Protein AF-A0A817Z0G1-F1 (afdb_monomer_lite)

pLDDT: mean 86.47, std 8.82, range [53.97, 96.19]

Structure (mmCIF, N/CA/C/O backbone):
data_AF-A0A817Z0G1-F1
#
_entry.id   AF-A0A817Z0G1-F1
#
loop_
_atom_site.group_PDB
_atom_site.id
_atom_site.type_symbol
_atom_site.label_atom_id
_atom_site.label_alt_id
_atom_site.label_comp_id
_atom_site.label_asym_id
_atom_site.label_entity_id
_atom_site.label_seq_id
_atom_site.pdbx_PDB_ins_code
_atom_site.Cartn_x
_atom_site.Cartn_y
_atom_site.Cartn_z
_atom_site.occupancy
_atom_site.B_iso_or_equiv
_atom_site.auth_seq_id
_atom_site.auth_comp_id
_atom_site.auth_asym_id
_atom_site.auth_atom_id
_atom_site.pdbx_PDB_model_num
ATOM 1 N N . MET A 1 1 ? -0.036 -8.501 37.624 1.00 61.56 1 MET A N 1
ATOM 2 C CA . MET A 1 1 ? -0.293 -9.064 36.280 1.00 61.56 1 MET A CA 1
ATOM 3 C C . MET A 1 1 ? -1.697 -8.743 35.763 1.00 61.56 1 MET A C 1
ATOM 5 O O . MET A 1 1 ? -1.807 -8.412 34.595 1.00 61.56 1 MET A O 1
ATOM 9 N N . GLU A 1 2 ? -2.744 -8.713 36.601 1.00 75.12 2 GLU A N 1
ATOM 10 C CA . GLU A 1 2 ? -4.128 -8.428 36.153 1.00 75.12 2 GLU A CA 1
ATOM 11 C C . GLU A 1 2 ? -4.329 -7.111 35.383 1.00 75.12 2 GLU A C 1
ATOM 13 O O . GLU A 1 2 ? -4.931 -7.114 34.314 1.00 75.12 2 GLU A O 1
ATOM 18 N N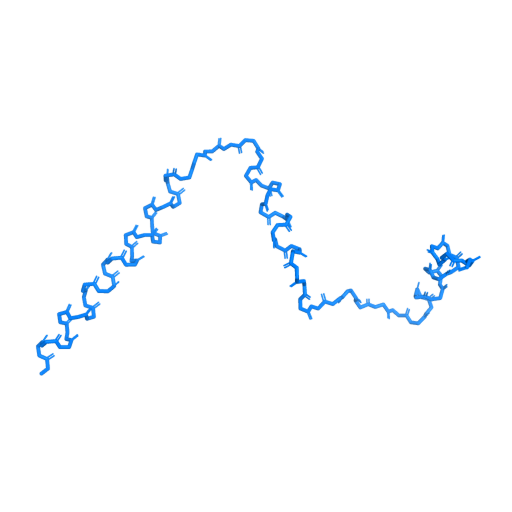 . LYS A 1 3 ? -3.786 -5.983 35.868 1.00 86.88 3 LYS A N 1
ATOM 19 C CA . LYS A 1 3 ? -3.931 -4.672 35.197 1.00 86.88 3 LYS A CA 1
ATOM 20 C C . LYS A 1 3 ? -3.346 -4.659 33.779 1.00 86.88 3 LYS A C 1
ATOM 22 O O . LYS A 1 3 ? -3.865 -3.980 32.902 1.00 86.88 3 LYS A O 1
ATOM 27 N N . PHE A 1 4 ? -2.277 -5.426 33.564 1.00 91.06 4 PHE A N 1
ATOM 28 C CA . PHE A 1 4 ? -1.632 -5.560 32.261 1.00 91.06 4 PHE A CA 1
ATOM 29 C C . PHE A 1 4 ? -2.490 -6.394 31.301 1.00 91.06 4 PHE A C 1
ATOM 31 O O . PHE A 1 4 ? -2.708 -5.983 30.165 1.00 91.06 4 PHE A O 1
ATOM 38 N N . SER A 1 5 ? -3.067 -7.503 31.775 1.00 92.75 5 SER A N 1
ATOM 39 C CA . SER A 1 5 ? -3.994 -8.323 30.986 1.00 92.75 5 SER A CA 1
ATOM 40 C C . SER A 1 5 ? -5.258 -7.558 30.588 1.00 92.75 5 SER A C 1
ATOM 42 O O . SER A 1 5 ? -5.681 -7.639 29.438 1.00 92.75 5 SE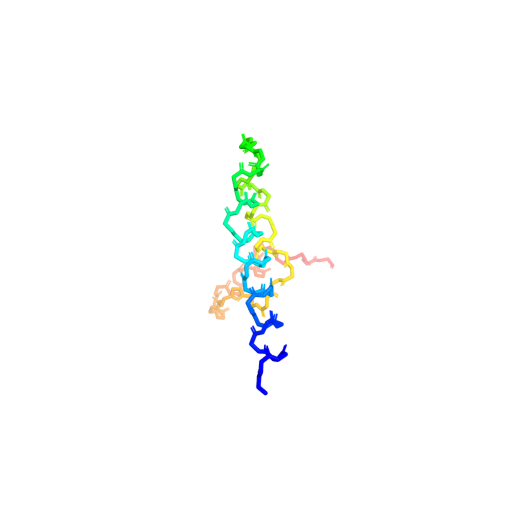R A O 1
ATOM 44 N N . ILE A 1 6 ? -5.834 -6.770 31.503 1.00 94.50 6 ILE A N 1
ATOM 45 C CA . ILE A 1 6 ? -7.008 -5.929 31.215 1.00 94.50 6 ILE A CA 1
ATOM 46 C C . ILE A 1 6 ? -6.681 -4.899 30.126 1.00 94.50 6 ILE A C 1
ATOM 48 O O . ILE A 1 6 ? -7.460 -4.727 29.190 1.00 94.50 6 ILE A O 1
ATOM 52 N N . ALA A 1 7 ? -5.512 -4.255 30.204 1.00 94.06 7 ALA A N 1
ATOM 53 C CA . ALA A 1 7 ? -5.072 -3.302 29.188 1.00 94.06 7 ALA A CA 1
ATOM 54 C C . ALA A 1 7 ? -4.912 -3.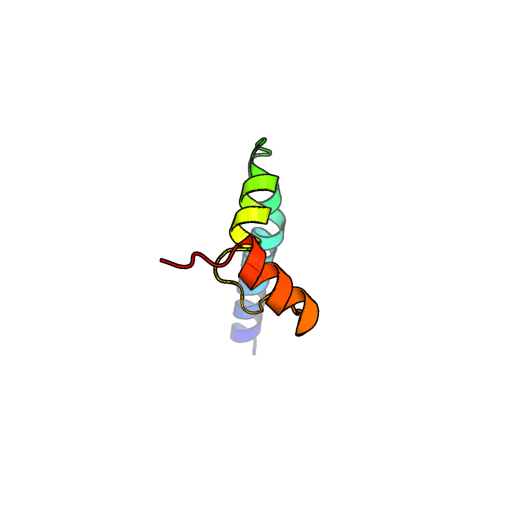958 27.806 1.00 94.06 7 ALA A C 1
ATOM 56 O O . ALA A 1 7 ? -5.374 -3.403 26.808 1.00 94.06 7 ALA A O 1
ATOM 57 N N . LEU A 1 8 ? -4.317 -5.154 27.748 1.00 95.06 8 LEU A N 1
ATOM 58 C CA . LEU A 1 8 ? -4.162 -5.905 26.501 1.00 95.06 8 LEU A CA 1
ATOM 59 C C . LEU A 1 8 ? -5.511 -6.309 25.903 1.00 95.06 8 LEU A C 1
ATOM 61 O O . LEU A 1 8 ? -5.725 -6.101 24.715 1.00 95.06 8 LEU A O 1
ATOM 65 N N . ILE A 1 9 ? -6.442 -6.815 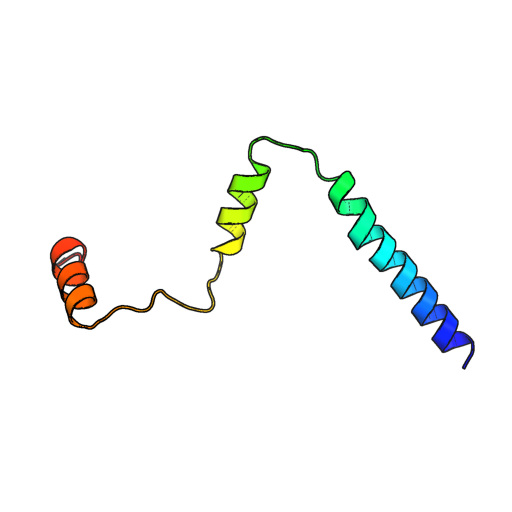26.716 1.00 96.12 9 ILE A N 1
ATOM 66 C CA . ILE A 1 9 ? -7.773 -7.225 26.246 1.00 96.12 9 ILE A CA 1
ATOM 67 C C . ILE A 1 9 ? -8.531 -6.032 25.657 1.00 96.12 9 ILE A C 1
ATOM 69 O O . ILE A 1 9 ? -9.068 -6.137 24.555 1.00 96.12 9 ILE A O 1
ATOM 73 N N . LEU A 1 10 ? -8.541 -4.885 26.342 1.00 96.00 10 LEU A N 1
ATOM 74 C CA . LEU A 1 10 ? -9.203 -3.679 25.838 1.00 96.00 10 LEU A CA 1
ATOM 75 C C . LEU A 1 10 ? -8.590 -3.208 24.517 1.00 96.00 10 LEU A C 1
ATOM 77 O O . LEU A 1 10 ? -9.321 -2.888 23.582 1.00 96.00 10 LEU A O 1
ATOM 81 N N . PHE A 1 11 ? -7.260 -3.218 24.417 1.00 95.25 11 PHE A N 1
ATOM 82 C CA . PHE A 1 11 ? -6.556 -2.830 23.199 1.00 95.25 11 PHE A CA 1
ATOM 83 C C . PHE A 1 11 ? -6.853 -3.787 22.036 1.00 95.25 11 PHE A C 1
ATOM 85 O O . PHE A 1 11 ? -7.161 -3.341 20.931 1.00 95.25 11 PHE A O 1
ATOM 92 N N . THR A 1 12 ? -6.826 -5.098 22.281 1.00 95.25 12 THR A N 1
ATOM 93 C CA . THR A 1 12 ? -7.110 -6.120 21.267 1.00 95.25 12 THR A CA 1
ATOM 94 C C . THR A 1 12 ? -8.562 -6.075 20.803 1.00 95.25 12 THR A C 1
ATOM 96 O O . THR A 1 12 ? -8.811 -6.159 19.603 1.00 95.25 12 THR A O 1
ATOM 99 N N . VAL A 1 13 ? -9.525 -5.903 21.711 1.00 96.19 13 VAL A N 1
ATOM 100 C CA . VAL A 1 13 ? -10.949 -5.812 21.350 1.00 96.19 13 VAL A CA 1
ATOM 101 C C . VAL A 1 13 ? -11.229 -4.527 20.575 1.00 96.19 13 VAL A C 1
ATOM 103 O O . VAL A 1 13 ? -11.900 -4.572 19.545 1.00 96.19 13 VAL A O 1
ATOM 106 N N . PHE A 1 14 ? -10.674 -3.396 21.014 1.00 94.81 14 PHE A N 1
ATOM 107 C CA . PHE A 1 14 ? -10.834 -2.112 20.334 1.00 94.81 14 PHE A CA 1
ATOM 108 C C . PHE A 1 14 ? -10.277 -2.147 18.904 1.00 94.81 14 PHE A C 1
ATOM 110 O O . PHE A 1 14 ? -10.996 -1.852 17.947 1.00 94.81 14 PHE A O 1
ATOM 117 N N . TRP A 1 15 ? -9.023 -2.572 18.732 1.00 94.62 15 TRP A N 1
ATOM 118 C CA . TRP A 1 15 ? -8.407 -2.645 17.405 1.00 94.62 15 TRP A CA 1
ATOM 119 C C . TRP A 1 15 ? -8.951 -3.787 16.552 1.00 94.62 15 TRP A C 1
ATOM 121 O O . TRP A 1 15 ? -9.044 -3.630 15.337 1.00 94.62 15 TRP A O 1
ATOM 131 N N . GLY A 1 16 ? -9.370 -4.899 17.158 1.00 95.44 16 GLY A N 1
ATOM 132 C CA . GLY A 1 16 ? -10.074 -5.977 16.466 1.00 95.44 16 GLY A CA 1
ATOM 133 C C . GLY A 1 16 ? -11.410 -5.503 15.894 1.00 95.44 16 GLY A C 1
ATOM 134 O O . GLY A 1 16 ? -11.709 -5.764 14.729 1.00 95.44 16 GLY A O 1
ATOM 135 N N . PHE A 1 17 ? -12.176 -4.724 16.663 1.00 94.00 17 PHE A N 1
ATOM 136 C CA . PHE A 1 17 ? -13.422 -4.124 16.191 1.00 94.00 17 PHE A CA 1
ATOM 137 C C . PHE A 1 17 ? -13.188 -3.098 15.077 1.00 94.00 17 PHE A C 1
ATOM 139 O O . PHE A 1 17 ? -13.907 -3.113 14.084 1.00 94.00 17 PHE A O 1
ATOM 146 N N . ILE A 1 18 ? -12.164 -2.246 15.184 1.00 93.88 18 ILE A N 1
ATOM 147 C CA . ILE A 1 18 ? -11.815 -1.306 14.107 1.00 93.88 18 ILE A CA 1
ATOM 148 C C . ILE A 1 18 ? -11.366 -2.068 12.852 1.00 93.88 18 ILE A C 1
ATOM 150 O O . ILE A 1 18 ? -11.869 -1.810 11.762 1.00 93.88 18 ILE A O 1
ATOM 154 N N . GLY A 1 19 ? -10.457 -3.034 12.987 1.00 89.56 19 GLY A N 1
ATOM 155 C CA . GLY A 1 19 ? -9.898 -3.782 11.860 1.00 89.56 19 GLY A CA 1
ATOM 156 C C . GLY A 1 19 ? -10.923 -4.641 11.120 1.00 89.56 19 GLY A C 1
ATOM 157 O O . GLY A 1 19 ? -10.818 -4.790 9.905 1.00 89.56 19 GLY A O 1
ATOM 158 N N . ILE A 1 20 ? -11.926 -5.171 11.828 1.00 90.94 20 ILE A N 1
ATOM 159 C CA . ILE A 1 20 ? -12.988 -5.992 11.233 1.00 90.94 20 ILE A CA 1
ATOM 160 C C . ILE A 1 20 ? -14.194 -5.136 10.842 1.00 90.94 20 ILE A C 1
ATOM 162 O O . ILE A 1 20 ? -14.691 -5.279 9.734 1.00 90.94 20 ILE A O 1
ATOM 166 N N . GLY A 1 21 ? -14.660 -4.232 11.703 1.00 89.88 21 GLY A N 1
ATOM 167 C CA . GLY A 1 21 ? -15.886 -3.450 11.510 1.00 89.88 21 GLY A CA 1
ATOM 168 C C . GLY A 1 21 ? -15.756 -2.315 10.493 1.00 89.88 21 GLY A C 1
ATOM 169 O O . GLY A 1 21 ? -16.646 -2.127 9.662 1.00 89.88 21 GLY A O 1
ATOM 170 N N . LEU A 1 22 ? -14.638 -1.582 10.499 1.00 85.62 22 LEU A N 1
ATOM 171 C CA . LEU A 1 22 ? -14.441 -0.426 9.616 1.00 85.62 22 LEU A CA 1
ATOM 172 C C . LEU A 1 22 ? -14.474 -0.791 8.113 1.00 85.62 22 LEU A C 1
ATOM 174 O O . LEU A 1 22 ? -15.105 -0.060 7.349 1.00 85.62 22 LEU A O 1
ATOM 178 N N . PRO A 1 23 ? -13.910 -1.931 7.657 1.00 82.62 2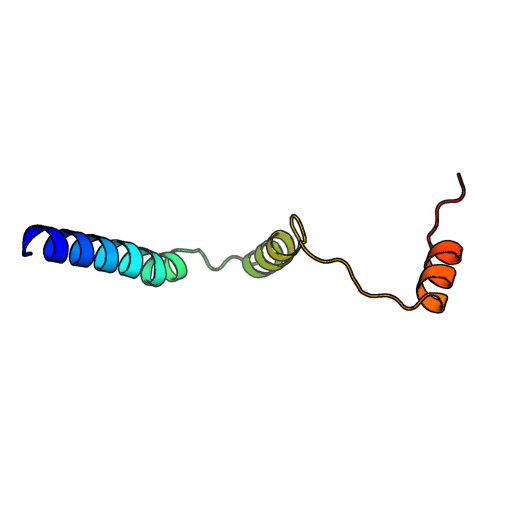3 PRO A N 1
ATOM 179 C CA . PRO A 1 23 ? -14.068 -2.414 6.282 1.00 82.62 23 PRO A CA 1
ATOM 180 C C . PRO A 1 23 ? -15.514 -2.574 5.797 1.00 82.62 23 PRO A C 1
ATOM 182 O O . PRO A 1 23 ? -15.759 -2.422 4.599 1.00 82.62 23 PRO A O 1
ATOM 185 N N . PHE A 1 24 ? -16.461 -2.861 6.695 1.00 83.38 24 PHE A N 1
ATOM 186 C CA . PHE A 1 24 ? -17.884 -2.988 6.357 1.00 83.38 24 PHE A CA 1
ATOM 187 C C . PHE A 1 24 ? -18.623 -1.647 6.363 1.00 83.38 24 PHE A C 1
ATOM 189 O O . PHE A 1 24 ? -19.646 -1.518 5.693 1.00 83.38 24 PHE A O 1
ATOM 196 N N . LEU A 1 25 ? -18.094 -0.649 7.077 1.00 81.81 25 LEU A N 1
ATOM 197 C CA . LEU A 1 25 ? -18.629 0.713 7.124 1.00 81.81 25 LEU A CA 1
ATOM 198 C C . LEU A 1 25 ? -18.108 1.597 5.985 1.00 81.81 25 LEU A C 1
ATOM 200 O O . LEU A 1 25 ? -18.681 2.653 5.725 1.00 81.81 25 LEU A O 1
ATOM 204 N N . ILE A 1 26 ? -17.047 1.178 5.284 1.00 78.81 26 ILE A N 1
ATOM 205 C CA . ILE A 1 26 ? -16.571 1.884 4.093 1.00 78.81 26 ILE A CA 1
ATOM 206 C C . ILE A 1 26 ? -17.611 1.712 2.975 1.00 78.81 26 ILE A C 1
ATOM 208 O O . ILE A 1 26 ? -17.815 0.591 2.493 1.00 78.81 26 ILE A O 1
ATOM 212 N N . PRO A 1 27 ? -18.250 2.804 2.514 1.00 78.38 27 PRO A N 1
ATOM 213 C CA . PRO A 1 27 ? -19.238 2.725 1.453 1.00 78.38 27 PRO A CA 1
ATOM 214 C C . PRO A 1 27 ? -18.607 2.132 0.190 1.00 78.38 27 PRO A C 1
ATOM 216 O O . PRO A 1 27 ? -17.509 2.507 -0.237 1.00 78.38 27 PRO A O 1
ATOM 219 N N . LYS A 1 28 ? -19.314 1.177 -0.423 1.00 69.06 28 LYS A N 1
ATOM 220 C CA . LYS A 1 28 ? -18.913 0.548 -1.687 1.00 69.06 28 LYS A CA 1
ATOM 221 C C . LYS A 1 28 ? -19.123 1.546 -2.832 1.00 69.06 28 LYS A C 1
ATOM 223 O O . LYS A 1 28 ? -20.124 1.490 -3.534 1.00 69.06 28 LYS A O 1
ATOM 228 N N . GLY A 1 29 ? -18.191 2.486 -2.981 1.00 75.31 29 GLY A N 1
ATOM 229 C CA . GLY A 1 29 ? -18.205 3.501 -4.034 1.00 75.31 29 GLY A CA 1
ATOM 230 C C . GLY A 1 29 ? -17.478 3.055 -5.317 1.00 75.31 29 GLY A C 1
ATOM 231 O O . GLY A 1 29 ? -16.515 2.283 -5.228 1.00 75.31 29 GLY A O 1
ATOM 232 N N . PRO A 1 30 ? -17.854 3.577 -6.503 1.00 78.19 30 PRO A N 1
ATOM 233 C CA . PRO A 1 30 ? -17.207 3.265 -7.788 1.00 78.19 30 PRO A CA 1
ATOM 234 C C . PRO A 1 30 ? -15.694 3.535 -7.804 1.00 78.19 30 PRO A C 1
ATOM 236 O O . PRO A 1 30 ? -14.927 2.823 -8.448 1.00 78.19 30 PRO A O 1
ATOM 239 N N . HIS A 1 31 ? -15.246 4.531 -7.037 1.00 77.75 31 HIS A N 1
ATOM 240 C CA . HIS A 1 31 ? -13.860 5.006 -7.026 1.00 77.75 31 HIS A CA 1
ATOM 241 C C . HIS A 1 31 ? -12.979 4.349 -5.958 1.00 77.75 31 HIS A C 1
ATOM 243 O O . HIS A 1 31 ? -11.787 4.642 -5.898 1.00 77.75 31 HIS A O 1
ATOM 249 N N . ARG A 1 32 ? -13.517 3.431 -5.136 1.00 73.69 32 ARG A N 1
ATOM 250 C CA . ARG A 1 32 ? -12.759 2.783 -4.048 1.00 73.69 32 ARG A CA 1
ATOM 251 C C . ARG A 1 32 ? -11.494 2.096 -4.564 1.00 73.69 32 ARG A C 1
ATOM 253 O O . ARG A 1 32 ? -10.433 2.237 -3.974 1.00 73.69 32 ARG A O 1
ATOM 260 N N . ARG A 1 33 ? -11.594 1.383 -5.690 1.00 78.56 33 ARG A N 1
ATOM 261 C CA . ARG A 1 33 ? -10.441 0.693 -6.295 1.00 78.56 33 ARG A CA 1
ATOM 262 C C . ARG A 1 33 ? -9.424 1.689 -6.851 1.00 78.56 33 ARG A C 1
ATOM 264 O O . ARG A 1 33 ? -8.232 1.510 -6.646 1.00 78.56 33 ARG A O 1
ATOM 271 N N . TRP A 1 34 ? -9.905 2.750 -7.495 1.00 85.06 34 TRP A N 1
ATOM 272 C CA . TRP A 1 34 ? -9.071 3.783 -8.109 1.00 85.06 34 TRP A CA 1
ATOM 273 C C . TRP A 1 34 ? -8.258 4.553 -7.062 1.00 85.06 34 TRP A C 1
ATOM 275 O O . TRP A 1 34 ? -7.048 4.698 -7.203 1.00 85.06 34 TRP A O 1
ATOM 285 N N . LEU A 1 35 ? -8.899 4.945 -5.957 1.00 83.44 35 LEU A N 1
ATOM 286 C CA . LEU A 1 35 ? -8.229 5.581 -4.825 1.00 83.44 35 LEU A CA 1
ATOM 287 C C . LEU A 1 35 ? -7.203 4.646 -4.167 1.00 83.44 35 LEU A C 1
ATOM 289 O O . LEU A 1 35 ? -6.114 5.093 -3.828 1.00 83.44 35 LEU A O 1
ATOM 293 N N . CYS A 1 36 ? -7.506 3.351 -4.017 1.00 80.75 36 CYS A N 1
ATOM 294 C CA . CYS A 1 36 ? -6.538 2.388 -3.487 1.00 80.75 36 CYS A CA 1
ATOM 295 C C . CYS A 1 36 ? -5.292 2.264 -4.374 1.00 80.75 36 CYS A C 1
ATOM 297 O O . CYS A 1 36 ? -4.187 2.304 -3.841 1.00 80.75 36 CYS A O 1
ATOM 299 N N . PHE A 1 37 ? -5.442 2.151 -5.699 1.00 84.31 37 PHE A N 1
ATOM 300 C CA . PHE A 1 37 ? -4.293 2.117 -6.615 1.00 84.31 37 PHE A CA 1
ATOM 301 C C . PHE A 1 37 ? -3.481 3.415 -6.561 1.00 84.31 37 PHE A C 1
ATOM 303 O O . PHE A 1 37 ? -2.256 3.362 -6.488 1.00 84.31 37 PHE A O 1
ATOM 310 N N . TYR A 1 38 ? -4.160 4.563 -6.514 1.00 86.50 38 TYR A N 1
ATOM 311 C CA . TYR A 1 38 ? -3.516 5.869 -6.399 1.00 86.50 38 TYR A CA 1
ATOM 312 C C . TYR A 1 38 ? -2.712 6.015 -5.096 1.00 86.50 38 TYR A C 1
ATOM 314 O O . TYR A 1 38 ? -1.548 6.406 -5.120 1.00 86.50 38 TYR A O 1
ATOM 322 N N . LEU A 1 39 ? -3.299 5.647 -3.953 1.00 88.25 39 LEU A N 1
ATOM 323 C CA . LEU A 1 39 ? -2.623 5.716 -2.655 1.00 88.25 39 LEU A CA 1
ATOM 324 C C . LEU A 1 39 ? -1.481 4.701 -2.538 1.00 88.25 39 LEU A C 1
ATOM 326 O O . LEU A 1 39 ? -0.474 5.003 -1.907 1.00 88.25 39 LEU A O 1
ATOM 330 N N . HIS A 1 40 ? -1.599 3.531 -3.170 1.00 84.06 40 HIS A N 1
ATOM 331 C CA . HIS A 1 40 ? -0.528 2.531 -3.197 1.00 84.06 40 HIS A CA 1
ATOM 332 C C . HIS A 1 40 ? 0.722 3.021 -3.947 1.00 84.06 40 HIS A C 1
ATOM 334 O O . HIS A 1 40 ? 1.833 2.603 -3.637 1.00 84.06 40 HIS A O 1
ATOM 340 N N . GLN A 1 41 ? 0.545 3.920 -4.918 1.00 88.38 41 GLN A N 1
ATOM 341 C CA . GLN A 1 41 ? 1.633 4.555 -5.665 1.00 88.38 41 GLN A CA 1
ATOM 342 C C . GLN A 1 41 ? 2.156 5.836 -4.993 1.00 88.38 41 GLN A C 1
ATOM 344 O O . GLN A 1 41 ? 3.160 6.394 -5.437 1.00 88.38 41 GLN A O 1
ATOM 349 N N . TRP A 1 42 ? 1.499 6.329 -3.937 1.00 81.19 42 TRP A N 1
ATOM 350 C CA . TRP A 1 42 ? 1.856 7.591 -3.295 1.00 81.19 42 TRP A CA 1
ATOM 351 C C . TRP A 1 42 ? 3.067 7.411 -2.370 1.00 81.19 42 TRP A C 1
ATOM 353 O O . TRP A 1 42 ? 3.041 6.604 -1.446 1.00 81.19 42 TRP A O 1
ATOM 363 N N . LYS A 1 43 ? 4.133 8.182 -2.623 1.00 88.06 43 LYS A N 1
ATOM 364 C CA . LYS A 1 43 ? 5.459 8.058 -1.982 1.00 88.06 43 LYS A CA 1
ATOM 365 C C . LYS A 1 43 ? 6.050 6.639 -2.075 1.00 88.06 43 LYS A C 1
ATOM 367 O O . LYS A 1 43 ? 6.201 5.959 -1.059 1.00 88.06 43 LYS A O 1
ATOM 372 N N . PRO A 1 44 ? 6.421 6.197 -3.289 1.00 89.88 44 PRO A N 1
ATOM 373 C CA . PRO A 1 44 ? 6.978 4.869 -3.490 1.00 89.88 44 PRO A CA 1
ATOM 374 C C . PRO A 1 44 ? 8.374 4.764 -2.862 1.00 89.88 44 PRO A C 1
ATOM 376 O O . PRO A 1 44 ? 9.203 5.660 -3.001 1.00 89.88 44 PRO A O 1
ATOM 379 N N . LEU A 1 45 ? 8.638 3.647 -2.183 1.00 89.25 45 LEU A N 1
ATOM 380 C CA . LEU A 1 45 ? 9.946 3.331 -1.590 1.00 89.25 45 LEU A CA 1
ATOM 381 C C . LEU A 1 45 ? 10.952 2.807 -2.624 1.00 89.25 45 LEU A C 1
ATOM 383 O O . LEU A 1 45 ? 12.157 2.949 -2.442 1.00 89.25 45 LEU A O 1
ATOM 387 N N . PHE A 1 46 ? 10.458 2.206 -3.708 1.00 88.94 46 PHE A N 1
ATOM 388 C CA . PHE A 1 46 ? 11.273 1.606 -4.758 1.00 88.94 46 PHE A CA 1
ATOM 389 C C . PHE A 1 46 ? 10.774 2.047 -6.130 1.00 88.94 46 PHE A C 1
ATOM 391 O O . PHE A 1 46 ? 9.569 2.104 -6.377 1.00 88.94 46 PHE A O 1
ATOM 398 N N . GLY A 1 47 ? 11.721 2.349 -7.017 1.00 90.69 47 GLY A N 1
ATOM 399 C CA . GLY A 1 47 ? 11.455 2.624 -8.424 1.00 90.69 47 GLY A CA 1
ATOM 400 C C . GLY A 1 47 ? 11.482 1.354 -9.283 1.00 90.69 47 GLY A C 1
ATOM 401 O O . GLY A 1 47 ? 11.936 0.298 -8.828 1.00 90.69 47 GLY A O 1
ATOM 402 N N . PRO A 1 48 ? 11.024 1.446 -10.540 1.00 91.50 48 PRO A N 1
ATOM 403 C CA . PRO A 1 48 ? 11.161 0.362 -11.504 1.00 91.50 48 PRO A CA 1
ATOM 404 C C . PRO A 1 48 ? 12.642 0.053 -11.770 1.00 91.50 48 PRO A C 1
ATOM 406 O O . PRO A 1 48 ? 13.474 0.955 -11.843 1.00 91.50 48 PRO A O 1
ATOM 409 N N . GLN A 1 49 ? 12.971 -1.228 -11.937 1.00 91.88 49 GLN A N 1
ATOM 410 C CA . GLN A 1 49 ? 14.325 -1.680 -12.264 1.00 91.88 49 GLN A CA 1
ATOM 411 C C . GLN A 1 49 ? 14.472 -1.797 -13.781 1.00 91.88 49 GLN A C 1
ATOM 413 O O . GLN A 1 49 ? 13.749 -2.563 -14.418 1.00 91.88 49 GLN A O 1
ATOM 418 N N . LEU A 1 50 ? 15.396 -1.030 -14.360 1.00 92.69 50 LEU A N 1
ATOM 419 C CA . LEU A 1 50 ? 15.641 -1.005 -15.800 1.00 92.69 50 LEU A CA 1
ATOM 420 C C . LEU A 1 50 ? 17.070 -1.421 -16.131 1.00 92.69 50 LEU A C 1
ATOM 422 O O . LEU A 1 50 ? 18.026 -1.007 -15.481 1.00 92.69 50 LEU A O 1
ATOM 426 N N . THR A 1 51 ? 17.213 -2.190 -17.207 1.00 91.56 51 THR A N 1
ATOM 427 C CA . THR A 1 51 ? 18.508 -2.444 -17.841 1.00 91.56 51 THR A CA 1
ATOM 428 C C . THR A 1 51 ? 19.024 -1.169 -18.510 1.00 91.56 51 THR A C 1
ATOM 430 O O . THR A 1 51 ? 18.236 -0.383 -19.038 1.00 91.56 51 THR A O 1
ATOM 433 N N . SER A 1 52 ? 20.345 -0.985 -18.560 1.00 90.62 52 SER A N 1
ATOM 434 C CA . SER A 1 52 ? 20.997 0.200 -19.141 1.00 90.62 52 SER A CA 1
ATOM 435 C C . SER A 1 52 ? 20.546 0.502 -20.576 1.00 90.62 52 SER A C 1
ATOM 437 O O . SER A 1 52 ? 20.349 1.662 -20.924 1.00 90.62 52 SER A O 1
ATOM 439 N N . ALA A 1 53 ? 20.311 -0.537 -21.387 1.00 92.56 53 ALA A N 1
ATOM 440 C CA . ALA A 1 53 ? 19.775 -0.392 -22.741 1.00 92.56 53 ALA A CA 1
ATOM 441 C C . ALA A 1 53 ? 18.363 0.225 -22.744 1.00 92.56 53 ALA A C 1
ATOM 443 O O . ALA A 1 53 ? 18.115 1.207 -23.441 1.00 92.56 53 ALA A O 1
ATOM 444 N N . ASN A 1 54 ? 17.456 -0.290 -21.907 1.00 91.62 54 ASN A N 1
ATOM 445 C CA . ASN A 1 54 ? 16.078 0.202 -21.807 1.00 91.62 54 ASN A CA 1
ATOM 446 C C . ASN A 1 54 ? 16.023 1.615 -21.206 1.00 91.62 54 ASN A C 1
ATOM 448 O O . ASN A 1 54 ? 15.224 2.436 -21.647 1.00 91.62 54 ASN A O 1
ATOM 452 N N . ALA A 1 55 ? 16.898 1.922 -20.243 1.00 89.81 55 ALA A N 1
ATOM 453 C CA . ALA A 1 55 ? 17.052 3.274 -19.709 1.00 89.81 55 ALA A CA 1
ATOM 454 C C . ALA A 1 55 ? 17.544 4.265 -20.783 1.00 89.81 55 ALA A C 1
ATOM 456 O O . ALA A 1 55 ? 17.049 5.389 -20.852 1.00 89.81 55 ALA A O 1
ATOM 457 N N . GLY A 1 56 ? 18.466 3.842 -21.658 1.00 91.00 56 GLY A N 1
ATOM 458 C CA . GLY A 1 56 ? 18.926 4.636 -22.802 1.00 91.00 56 GLY A CA 1
ATOM 459 C C . GLY A 1 56 ? 17.813 4.920 -23.813 1.00 91.00 56 GLY A C 1
ATOM 460 O O . GLY A 1 56 ? 17.633 6.063 -24.223 1.00 91.00 56 GLY A O 1
ATOM 461 N N . VAL A 1 57 ? 17.008 3.910 -24.151 1.00 91.88 57 VAL A N 1
ATOM 462 C CA . VAL A 1 57 ? 15.838 4.081 -25.031 1.00 91.88 57 VAL A CA 1
ATOM 463 C C . VAL A 1 57 ? 14.803 5.022 -24.411 1.00 91.88 57 VAL A C 1
ATOM 465 O O . VAL A 1 57 ? 14.307 5.912 -25.098 1.00 91.88 57 VAL A O 1
ATOM 468 N N . LEU A 1 58 ? 14.508 4.883 -23.113 1.00 92.12 58 LEU A N 1
ATOM 469 C CA . LEU A 1 58 ? 13.608 5.807 -22.414 1.00 92.12 58 LEU A CA 1
ATOM 470 C C . LEU A 1 58 ? 14.126 7.244 -22.441 1.00 92.12 58 LEU A C 1
ATOM 472 O O . LEU A 1 58 ? 13.338 8.162 -22.644 1.00 92.12 58 LEU A O 1
ATOM 476 N N . ARG A 1 59 ? 15.438 7.445 -22.285 1.00 89.06 59 ARG A N 1
ATOM 477 C CA . ARG A 1 59 ? 16.046 8.775 -22.383 1.00 89.06 59 ARG A CA 1
ATOM 478 C C . ARG A 1 59 ? 15.863 9.388 -23.771 1.00 89.06 59 ARG A C 1
ATOM 480 O O . ARG A 1 59 ? 15.575 10.568 -23.852 1.00 89.06 59 ARG A O 1
ATOM 487 N N . ILE A 1 60 ? 15.990 8.606 -24.839 1.00 90.75 60 ILE A N 1
ATOM 488 C CA . ILE A 1 60 ? 15.830 9.106 -26.214 1.00 90.75 60 ILE A CA 1
ATOM 489 C C . ILE A 1 60 ? 14.358 9.396 -26.542 1.00 90.75 60 ILE A C 1
ATOM 491 O O . ILE A 1 60 ? 14.057 10.377 -27.211 1.00 90.75 60 ILE A O 1
ATOM 495 N N . LEU A 1 61 ? 13.436 8.536 -26.101 1.00 92.69 61 LEU A N 1
ATOM 496 C CA . LEU A 1 61 ? 12.014 8.664 -26.440 1.00 92.69 61 LEU A CA 1
ATOM 497 C C . LEU A 1 61 ? 11.258 9.662 -25.551 1.00 92.69 61 LEU A C 1
ATOM 499 O O . LEU A 1 61 ? 10.280 10.251 -26.001 1.00 92.69 61 LEU A O 1
ATOM 503 N N . TRP A 1 62 ? 11.665 9.799 -24.287 1.00 90.75 62 TRP A N 1
ATOM 504 C CA . TRP A 1 62 ? 10.932 10.538 -23.250 1.00 90.75 62 TRP A CA 1
ATOM 505 C C . TRP A 1 62 ? 11.807 11.494 -22.429 1.00 90.75 62 TRP A C 1
ATOM 507 O O . TRP A 1 62 ? 11.279 12.211 -21.579 1.00 90.75 62 TRP A O 1
ATOM 517 N N . GLY A 1 63 ? 13.127 11.521 -22.639 1.00 83.81 63 GLY A N 1
ATOM 518 C CA . GLY A 1 63 ? 13.982 12.551 -22.060 1.00 83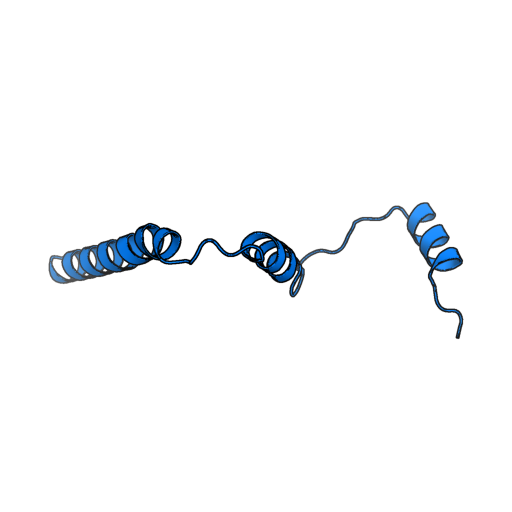.81 63 GLY A CA 1
ATOM 519 C C . GLY A 1 63 ? 13.683 13.881 -22.736 1.00 83.81 63 GLY A C 1
ATOM 520 O O . GLY A 1 63 ? 13.835 14.021 -23.944 1.00 83.81 63 GLY A O 1
ATOM 521 N N . THR A 1 64 ? 13.210 14.856 -21.968 1.00 69.25 64 THR A N 1
ATOM 522 C CA . THR A 1 64 ? 13.025 16.217 -22.465 1.00 69.25 64 THR A CA 1
ATOM 523 C C . THR A 1 64 ? 14.399 16.870 -22.600 1.00 69.25 64 THR A C 1
ATOM 525 O O . THR A 1 64 ? 14.937 17.362 -21.611 1.00 69.25 64 THR A O 1
ATOM 528 N N . ASP A 1 65 ? 14.979 16.852 -23.799 1.00 64.50 65 ASP A N 1
ATOM 529 C CA . ASP A 1 65 ? 16.156 17.659 -24.141 1.00 64.50 65 ASP A CA 1
ATOM 530 C C . ASP A 1 65 ? 15.750 19.145 -24.324 1.00 64.50 65 ASP A C 1
ATOM 532 O O . ASP A 1 65 ? 15.723 19.659 -25.443 1.00 64.50 65 ASP A O 1
ATOM 536 N N . PHE A 1 66 ? 15.414 19.825 -23.216 1.00 53.97 66 PHE A N 1
ATOM 537 C CA . PHE A 1 66 ? 15.345 21.292 -23.089 1.00 53.97 66 PHE A CA 1
ATOM 538 C C . PHE A 1 66 ? 16.126 21.753 -21.857 1.00 53.97 66 PHE A C 1
ATOM 540 O O . PHE A 1 66 ? 15.930 21.143 -20.780 1.00 53.97 66 PHE A O 1
#

Radius of gyration: 23.12 Å; chains: 1; bounding box: 40×30×63 Å

Foldseek 3Di:
DVVVVVVVVVVCVVVVCCVPVVVVVPDPDPCPVVVVVVVVPPPDPDDDDDDPVVVVVCCVPPVPPD

Secondary structure (DSSP, 8-state):
-HHHHHHHHHHHHHHHHHHHHHHHHS---TTHHHHHHHHHTSS-SSPPP--HHHHHHHHHHH----

Organism: NCBI:txid392032

Sequence (66 aa):
MEKFSIALILFTVFWGFIGIGLPFLIPKGPHRRWLCFYLHQWKPLFGPQLTSANAGVLRILWGTDF

InterPro domains:
  IPR008389 ATPase, V0 complex, subunit e1/e2 [PF05493] (34-51)
  IPR008389 ATPase, V0 complex, subunit e1/e2 [PTHR12263] (1-32)